Protein AF-0000000073194240 (afdb_homodimer)

Organism: Anisakis simplex (NCBI:txid6269)

Structure (mmCIF, N/CA/C/O backbone):
data_AF-0000000073194240-model_v1
#
loop_
_entity.id
_entity.type
_entity.pdbx_description
1 polymer 'ATP-dependent helicase C-terminal domain-containing protein'
#
loop_
_atom_site.group_PDB
_atom_site.id
_atom_site.type_symbol
_atom_site.label_atom_id
_atom_site.label_alt_id
_atom_site.label_comp_id
_atom_site.label_asym_id
_atom_site.label_entity_id
_atom_site.label_seq_id
_atom_site.pdbx_PDB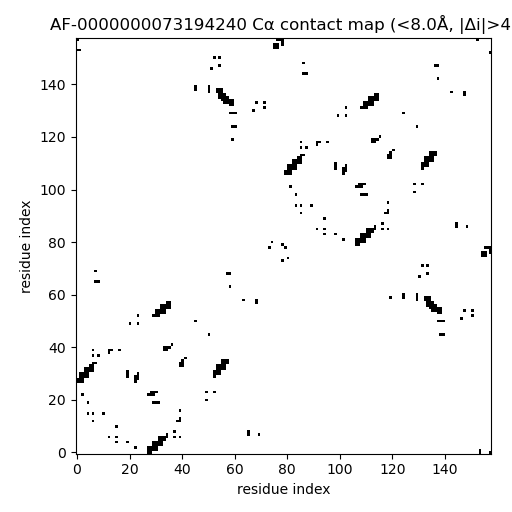_ins_code
_atom_site.Cartn_x
_atom_site.Cartn_y
_atom_site.Cartn_z
_atom_site.occupancy
_atom_site.B_iso_or_equiv
_atom_site.auth_seq_id
_atom_site.auth_comp_id
_atom_site.auth_asym_id
_atom_site.auth_atom_id
_atom_site.pdbx_PDB_model_num
ATOM 1 N N . MET A 1 1 ? -5.918 -17.125 7.461 1 78.81 1 MET A N 1
ATOM 2 C CA . MET A 1 1 ? -5.367 -15.789 7.219 1 78.81 1 MET A CA 1
ATOM 3 C C . MET A 1 1 ? -4.02 -15.883 6.512 1 78.81 1 MET A C 1
ATOM 5 O O . MET A 1 1 ? -3.176 -16.703 6.879 1 78.81 1 MET A O 1
ATOM 9 N N . LYS A 1 2 ? -3.84 -15.203 5.531 1 90.62 2 LYS A N 1
ATOM 10 C CA . LYS A 1 2 ? -2.6 -15.266 4.766 1 90.62 2 LYS A CA 1
ATOM 11 C C . LYS A 1 2 ? -1.44 -14.648 5.547 1 90.62 2 LYS A C 1
ATOM 13 O O . LYS A 1 2 ? -1.622 -13.672 6.266 1 90.62 2 LYS A O 1
ATOM 18 N N . THR A 1 3 ? -0.294 -15.297 5.406 1 93.38 3 THR A N 1
ATOM 19 C CA . THR A 1 3 ? 0.917 -14.703 5.961 1 93.38 3 THR A CA 1
ATOM 20 C C . THR A 1 3 ? 1.282 -13.422 5.219 1 93.38 3 THR A C 1
ATOM 22 O O . THR A 1 3 ? 1.256 -13.383 3.986 1 93.38 3 THR A O 1
ATOM 25 N N . LEU A 1 4 ? 1.637 -12.43 5.965 1 93.12 4 LEU A N 1
ATOM 26 C CA . LEU A 1 4 ? 1.978 -11.156 5.355 1 93.12 4 LEU A CA 1
ATOM 27 C C . LEU A 1 4 ? 3.48 -10.898 5.418 1 93.12 4 LEU A C 1
ATOM 29 O O . LEU A 1 4 ? 4.086 -11.008 6.488 1 93.12 4 LEU A O 1
ATOM 33 N N . PHE A 1 5 ? 4.047 -10.648 4.215 1 93.5 5 PHE A N 1
ATOM 34 C CA . PHE A 1 5 ? 5.438 -10.227 4.082 1 93.5 5 PHE A CA 1
ATOM 35 C C . PHE A 1 5 ? 5.523 -8.742 3.729 1 93.5 5 PHE A C 1
ATOM 37 O O . PHE A 1 5 ? 4.727 -8.242 2.93 1 93.5 5 PHE A O 1
ATOM 44 N N . PHE A 1 6 ? 6.598 -8.078 4.324 1 92.88 6 PHE A N 1
ATOM 45 C CA . PHE A 1 6 ? 6.789 -6.66 4.039 1 92.88 6 PHE A CA 1
ATOM 46 C C . PHE A 1 6 ? 8.219 -6.379 3.607 1 92.88 6 PHE A C 1
ATOM 48 O O . PHE A 1 6 ? 9.172 -6.773 4.289 1 92.88 6 PHE A O 1
ATOM 55 N N . GLU A 1 7 ? 8.297 -5.719 2.473 1 93.25 7 GLU A N 1
ATOM 56 C CA . GLU A 1 7 ? 9.617 -5.281 2.02 1 93.25 7 GLU A CA 1
ATOM 57 C C . GLU A 1 7 ? 10.156 -4.148 2.893 1 93.25 7 GLU A C 1
ATOM 59 O O . GLU A 1 7 ? 9.406 -3.238 3.264 1 93.25 7 GLU A O 1
ATOM 64 N N . SER A 1 8 ? 11.398 -4.219 3.266 1 88.31 8 SER A N 1
ATOM 65 C CA . SER A 1 8 ? 12.109 -3.178 4 1 88.31 8 SER A CA 1
ATOM 66 C C . SER A 1 8 ? 13.523 -2.98 3.453 1 88.31 8 SER A C 1
ATOM 68 O O . SER A 1 8 ? 14.078 -3.881 2.824 1 88.31 8 SER A O 1
ATOM 70 N N . LYS A 1 9 ? 14.031 -1.762 3.672 1 85.38 9 LYS A N 1
ATOM 71 C CA . LYS A 1 9 ?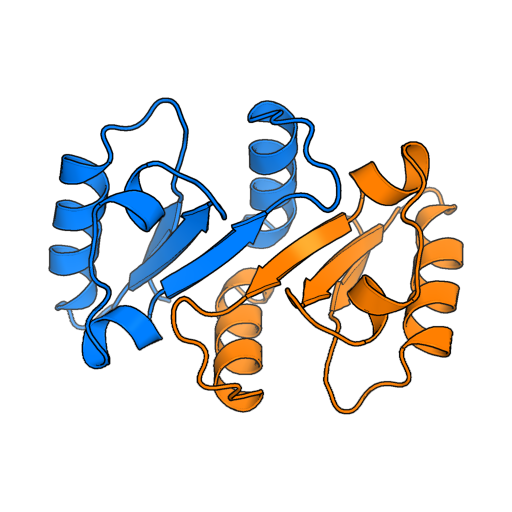 15.383 -1.45 3.207 1 85.38 9 LYS A CA 1
ATOM 72 C C . LYS A 1 9 ? 16.422 -2.309 3.922 1 85.38 9 LYS A C 1
ATOM 74 O O . LYS A 1 9 ? 17.516 -2.525 3.404 1 85.38 9 LYS A O 1
ATOM 79 N N . ARG A 1 10 ? 16.031 -2.82 5.039 1 85.94 10 ARG A N 1
ATOM 80 C CA . ARG A 1 10 ? 17 -3.541 5.879 1 85.94 10 ARG A CA 1
ATOM 81 C C . ARG A 1 10 ? 17.031 -5.02 5.512 1 85.94 10 ARG A C 1
ATOM 83 O O . ARG A 1 10 ? 18.047 -5.691 5.73 1 85.94 10 ARG A O 1
ATOM 90 N N . ALA A 1 11 ? 15.984 -5.531 4.941 1 87.38 11 ALA A N 1
ATOM 91 C CA . ALA A 1 11 ? 15.875 -6.961 4.652 1 87.38 11 ALA A CA 1
ATOM 92 C C . ALA A 1 11 ? 16.5 -7.293 3.293 1 87.38 11 ALA A C 1
ATOM 94 O O . ALA A 1 11 ? 16.469 -6.469 2.375 1 87.38 11 ALA A O 1
ATOM 95 N N . ASP A 1 12 ? 17.172 -8.477 3.191 1 93.75 12 ASP A N 1
ATOM 96 C CA . ASP A 1 12 ? 17.625 -9.016 1.909 1 93.75 12 ASP A CA 1
ATOM 97 C C . ASP A 1 12 ? 16.453 -9.32 0.994 1 93.75 12 ASP A C 1
ATOM 99 O O . ASP A 1 12 ? 15.617 -10.172 1.307 1 93.75 12 ASP A O 1
ATOM 103 N N . SER A 1 13 ? 16.453 -8.625 -0.123 1 93.75 13 SER A N 1
ATOM 104 C CA . SER A 1 13 ? 15.305 -8.719 -1.019 1 93.75 13 SER A CA 1
ATOM 105 C C . SER A 1 13 ? 15.164 -10.125 -1.597 1 93.75 13 SER A C 1
ATOM 107 O O . SER A 1 13 ? 14.055 -10.617 -1.784 1 93.75 13 SER A O 1
ATOM 109 N N . THR A 1 14 ? 16.344 -10.789 -1.853 1 93.88 14 THR A N 1
ATOM 110 C CA . THR A 1 14 ? 16.312 -12.133 -2.414 1 93.88 14 THR A CA 1
ATOM 111 C C . THR A 1 14 ? 15.742 -13.133 -1.407 1 93.88 14 THR A C 1
ATOM 113 O O . THR A 1 14 ? 14.891 -13.945 -1.752 1 93.88 14 THR A O 1
ATOM 116 N N . THR A 1 15 ? 16.156 -13.055 -0.22 1 95.88 15 THR A N 1
ATOM 117 C CA . THR A 1 15 ? 15.656 -13.93 0.835 1 95.88 15 THR A CA 1
ATOM 118 C C . THR A 1 15 ? 14.172 -13.688 1.091 1 95.88 15 THR A C 1
ATOM 120 O O . THR A 1 15 ? 13.398 -14.633 1.211 1 95.88 15 THR A O 1
ATOM 123 N N . LEU A 1 16 ? 13.781 -12.461 1.147 1 96 16 LEU A N 1
ATOM 124 C CA . LEU A 1 16 ? 12.375 -12.109 1.353 1 96 16 LEU A CA 1
ATOM 125 C C . LEU A 1 16 ? 11.5 -12.695 0.252 1 96 16 LEU A C 1
ATOM 127 O O . LEU A 1 16 ? 10.469 -13.305 0.536 1 96 16 LEU A O 1
ATOM 131 N N . TRP A 1 17 ? 11.945 -12.531 -0.968 1 95.56 17 TRP A N 1
ATOM 132 C CA . TRP A 1 17 ? 11.195 -13.039 -2.113 1 95.56 17 TRP A CA 1
ATOM 133 C C . TRP A 1 17 ? 11.055 -14.555 -2.047 1 95.56 17 TRP A C 1
ATOM 135 O O . TRP A 1 17 ? 9.953 -15.094 -2.189 1 95.56 17 TRP A O 1
ATOM 145 N N . ASN A 1 18 ? 12.148 -15.227 -1.722 1 96.19 18 ASN A N 1
ATOM 146 C CA . ASN A 1 18 ? 12.141 -16.688 -1.656 1 96.19 18 ASN A CA 1
ATOM 147 C C . ASN A 1 18 ? 11.219 -17.188 -0.548 1 96.19 18 ASN A C 1
ATOM 149 O O . ASN A 1 18 ? 10.477 -18.156 -0.744 1 96.19 18 ASN A O 1
ATOM 153 N N . ASP A 1 19 ? 11.266 -16.547 0.571 1 97.44 19 ASP A N 1
ATOM 154 C CA . ASP A 1 19 ? 10.398 -16.906 1.685 1 97.44 19 ASP A CA 1
ATOM 155 C C . ASP A 1 19 ? 8.93 -16.688 1.333 1 97.44 19 ASP A C 1
ATOM 157 O O . ASP A 1 19 ? 8.078 -17.516 1.653 1 97.44 19 ASP A O 1
ATOM 161 N N . PHE A 1 20 ? 8.672 -15.625 0.718 1 97 20 PHE A N 1
ATOM 162 C CA . PHE A 1 20 ? 7.316 -15.32 0.275 1 97 20 PHE A CA 1
ATOM 163 C C . PHE A 1 20 ? 6.82 -16.375 -0.707 1 97 20 PHE A C 1
ATOM 165 O O . PHE A 1 20 ? 5.723 -16.922 -0.542 1 97 20 PHE A O 1
ATOM 172 N N . VAL A 1 21 ? 7.602 -16.703 -1.744 1 96.69 21 VAL A N 1
ATOM 173 C CA . VAL A 1 21 ? 7.215 -17.656 -2.773 1 96.69 21 VAL A CA 1
ATOM 174 C C . VAL A 1 21 ? 6.898 -19 -2.133 1 96.69 21 VAL A C 1
ATOM 176 O O . VAL A 1 21 ? 5.875 -19.625 -2.445 1 96.69 21 VAL A O 1
ATOM 179 N N . ARG A 1 22 ? 7.746 -19.422 -1.24 1 97.62 22 ARG A N 1
ATOM 180 C CA . ARG A 1 22 ? 7.555 -20.688 -0.557 1 97.62 22 ARG A CA 1
ATOM 181 C C . ARG A 1 22 ? 6.258 -20.703 0.24 1 97.62 22 ARG A C 1
ATOM 183 O O . ARG A 1 22 ? 5.473 -21.641 0.154 1 97.62 22 ARG A O 1
ATOM 190 N N . LYS A 1 23 ? 6.027 -19.656 1.032 1 97.81 23 LYS A N 1
ATOM 191 C CA . LYS A 1 23 ? 4.832 -19.562 1.865 1 97.81 23 LYS A CA 1
ATOM 192 C C . LYS A 1 23 ? 3.572 -19.469 1.01 1 97.81 23 LYS A C 1
ATOM 194 O O . LYS A 1 23 ? 2.531 -20.031 1.358 1 97.81 23 LYS A O 1
ATOM 199 N N . ALA A 1 24 ? 3.654 -18.75 -0.111 1 96.31 24 ALA A N 1
ATOM 200 C CA . ALA A 1 24 ? 2.514 -18.547 -0.997 1 96.31 24 ALA A CA 1
ATOM 201 C C . ALA A 1 24 ? 2.031 -19.859 -1.596 1 96.31 24 ALA A C 1
ATOM 203 O O . ALA A 1 24 ? 0.887 -19.969 -2.043 1 96.31 24 ALA A O 1
ATOM 204 N N . GLN A 1 25 ? 2.885 -20.875 -1.581 1 96 25 GLN A N 1
ATOM 205 C CA . GLN A 1 25 ? 2.574 -22.172 -2.164 1 96 25 GLN A CA 1
ATOM 206 C C . GLN A 1 25 ? 1.938 -23.109 -1.132 1 96 25 GLN A C 1
ATOM 208 O O . GLN A 1 25 ? 1.512 -24.203 -1.464 1 96 25 GLN A O 1
ATOM 213 N N . THR A 1 26 ? 1.879 -22.719 0.055 1 97.25 26 THR A N 1
ATOM 214 C CA . THR A 1 26 ? 1.208 -23.5 1.091 1 97.25 26 THR A CA 1
ATOM 215 C C . THR A 1 26 ? -0.292 -23.219 1.091 1 97.25 26 THR A C 1
ATOM 217 O O . THR A 1 26 ? -0.744 -22.234 0.518 1 97.25 26 THR A O 1
ATOM 220 N N . PRO A 1 27 ? -1.105 -24.078 1.822 1 96.25 27 PRO A N 1
ATOM 221 C CA . PRO A 1 27 ? -2.553 -23.859 1.878 1 96.25 27 PRO A CA 1
ATOM 222 C C . PRO A 1 27 ? -2.924 -22.562 2.594 1 96.25 27 PRO A C 1
ATOM 224 O O . PRO A 1 27 ? -3.951 -21.953 2.283 1 96.25 27 PRO A O 1
ATOM 227 N N . GLN A 1 28 ? -2.117 -22.109 3.48 1 94.75 28 GLN A N 1
ATOM 228 C CA . GLN A 1 28 ? -2.387 -20.859 4.184 1 94.75 28 GLN A CA 1
ATOM 229 C C . GLN A 1 28 ? -2.256 -19.656 3.248 1 94.75 28 GLN A C 1
ATOM 231 O O . GLN A 1 28 ? -3 -18.688 3.369 1 94.75 28 GLN A O 1
ATOM 236 N N . GLY A 1 29 ? -1.313 -19.688 2.381 1 95.12 29 GLY A N 1
ATOM 237 C CA . GLY A 1 29 ? -1.058 -18.594 1.443 1 95.12 29 GLY A CA 1
ATOM 238 C C . GLY A 1 29 ? -0.298 -17.438 2.062 1 95.12 29 GLY A C 1
ATOM 239 O O . GLY A 1 29 ? 0.03 -17.469 3.25 1 95.12 29 GLY A O 1
ATOM 240 N N . ALA A 1 30 ? 0.115 -16.516 1.203 1 95.25 30 ALA A N 1
ATOM 241 C CA . ALA A 1 30 ? 0.854 -15.344 1.656 1 95.25 30 ALA A CA 1
ATOM 242 C C . ALA A 1 30 ? 0.579 -14.141 0.755 1 95.25 30 ALA A C 1
ATOM 244 O O . ALA A 1 30 ? 0.091 -14.297 -0.366 1 95.25 30 ALA A O 1
ATOM 245 N N . MET A 1 31 ? 0.812 -13.031 1.285 1 94.69 31 MET A N 1
ATOM 246 C CA . MET A 1 31 ? 0.809 -11.766 0.554 1 94.69 31 MET A CA 1
ATOM 247 C C . MET A 1 31 ? 2.104 -11 0.793 1 94.69 31 MET A C 1
ATOM 249 O O . MET A 1 31 ? 2.666 -11.047 1.889 1 94.69 31 MET A O 1
ATOM 253 N N . LEU A 1 32 ? 2.562 -10.336 -0.286 1 94.75 32 LEU A N 1
ATOM 254 C CA . LEU A 1 32 ? 3.77 -9.516 -0.197 1 94.75 32 LEU A CA 1
ATOM 255 C C . LEU A 1 32 ? 3.451 -8.047 -0.424 1 94.75 32 LEU A C 1
ATOM 257 O O . LEU A 1 32 ? 2.836 -7.688 -1.431 1 94.75 32 LEU A O 1
ATOM 261 N N . CYS A 1 33 ? 3.824 -7.223 0.525 1 94.69 33 CYS A N 1
ATOM 262 C CA . CYS A 1 33 ? 3.828 -5.777 0.343 1 94.69 33 CYS A CA 1
ATOM 263 C C . CYS A 1 33 ? 5.203 -5.289 -0.104 1 94.69 33 CYS A C 1
ATOM 265 O O . CYS A 1 33 ? 6.121 -5.176 0.709 1 94.69 33 CYS A O 1
ATOM 267 N N . ALA A 1 34 ? 5.246 -5.008 -1.427 1 93.75 34 ALA A N 1
ATOM 268 C CA . ALA A 1 34 ? 6.496 -4.512 -2.002 1 93.75 34 ALA A CA 1
ATOM 269 C C . ALA A 1 34 ? 6.496 -2.988 -2.076 1 93.75 34 ALA A C 1
ATOM 271 O O . ALA A 1 34 ? 5.449 -2.369 -2.279 1 93.75 34 ALA A O 1
ATOM 272 N N . VAL A 1 35 ? 7.703 -2.375 -1.955 1 92.56 35 VAL A N 1
ATOM 273 C CA . VAL A 1 35 ? 7.832 -0.922 -1.923 1 92.56 35 VAL A CA 1
ATOM 274 C C . VAL A 1 35 ? 7.965 -0.383 -3.346 1 92.56 35 VAL A C 1
ATOM 276 O O . VAL A 1 35 ? 8.75 -0.9 -4.141 1 92.56 35 VAL A O 1
ATOM 279 N N . VAL A 1 36 ? 7.137 0.634 -3.674 1 90.69 36 VAL A N 1
ATOM 280 C CA . VAL A 1 36 ? 7.281 1.314 -4.957 1 90.69 36 VAL A CA 1
ATOM 281 C C . VAL A 1 36 ? 8.703 1.851 -5.102 1 90.69 36 VAL A C 1
ATOM 283 O O . VAL A 1 36 ? 9.18 2.611 -4.254 1 90.69 36 VAL A O 1
ATOM 286 N N . GLY A 1 37 ? 9.383 1.36 -6.156 1 88.25 37 GLY A N 1
ATOM 287 C CA . GLY A 1 37 ? 10.758 1.785 -6.363 1 88.25 37 GLY A CA 1
ATOM 288 C C . GLY A 1 37 ? 11.75 1.039 -5.492 1 88.25 37 GLY A C 1
ATOM 289 O O . GLY A 1 37 ? 12.914 1.43 -5.395 1 88.25 37 GLY A O 1
ATOM 290 N N . GLY A 1 38 ? 11.336 0.058 -4.777 1 90.06 38 GLY A N 1
ATOM 291 C CA . GLY A 1 38 ? 12.203 -0.744 -3.932 1 90.06 38 GLY A CA 1
ATOM 292 C C . GLY A 1 38 ? 13.062 -1.72 -4.711 1 90.06 38 GLY A C 1
ATOM 293 O O . GLY A 1 38 ? 12.844 -1.927 -5.906 1 90.06 38 GLY A O 1
ATOM 294 N N . LYS A 1 39 ? 14.008 -2.293 -3.963 1 89.56 39 LYS A N 1
ATOM 295 C CA . LYS A 1 39 ? 14.953 -3.211 -4.594 1 89.56 39 LYS A CA 1
ATOM 296 C C . LYS A 1 39 ? 14.227 -4.402 -5.215 1 89.56 39 LYS A C 1
ATOM 298 O O . LYS A 1 39 ? 14.594 -4.859 -6.301 1 89.56 39 LYS A O 1
ATOM 303 N N . LEU A 1 40 ? 13.219 -4.918 -4.531 1 90.12 40 LEU A N 1
ATOM 304 C CA . LEU A 1 40 ? 12.477 -6.074 -5.023 1 90.12 40 LEU A CA 1
ATOM 305 C C . LEU A 1 40 ? 11.766 -5.75 -6.332 1 90.12 40 LEU A C 1
ATOM 307 O O . LEU A 1 40 ? 11.812 -6.535 -7.281 1 90.12 40 LEU A O 1
ATOM 311 N N . SER A 1 41 ? 11.195 -4.586 -6.355 1 85.69 41 SER A N 1
ATOM 312 C CA . SER A 1 41 ? 10.414 -4.195 -7.527 1 85.69 41 SER A CA 1
ATOM 313 C C . SER A 1 41 ? 11.312 -3.9 -8.719 1 85.69 41 SER A C 1
ATOM 315 O O . SER A 1 41 ? 10.867 -3.936 -9.867 1 85.69 41 SER A O 1
ATOM 317 N N . GLU A 1 42 ? 12.625 -3.643 -8.531 1 86.12 42 GLU A N 1
ATOM 318 C CA . GLU A 1 42 ? 13.555 -3.311 -9.602 1 86.12 42 GLU A CA 1
ATOM 319 C C . GLU A 1 42 ? 14.125 -4.57 -10.25 1 86.12 42 GLU A C 1
ATOM 321 O O . GLU A 1 42 ? 14.438 -4.578 -11.438 1 86.12 42 GLU A O 1
ATOM 326 N N . GLY A 1 43 ? 14.234 -5.574 -9.516 1 82.12 43 GLY A N 1
ATOM 327 C CA . GLY A 1 43 ? 14.977 -6.715 -10.023 1 82.12 43 GLY A CA 1
ATOM 328 C C . GLY A 1 43 ? 14.109 -7.945 -10.219 1 82.12 43 GLY A C 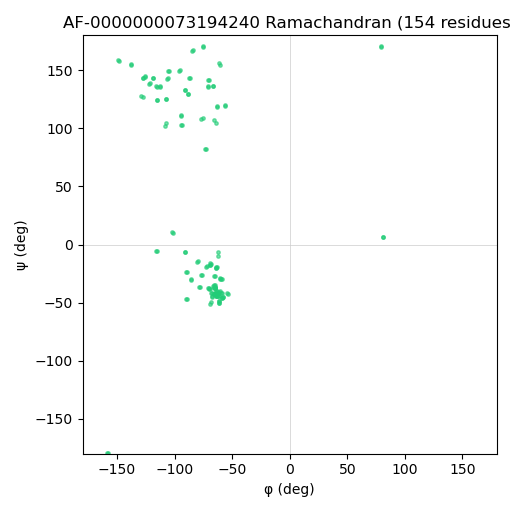1
ATOM 329 O O . GLY A 1 43 ? 14.578 -8.961 -10.742 1 82.12 43 GLY A O 1
ATOM 330 N N . ILE A 1 44 ? 12.906 -7.941 -9.844 1 86.06 44 ILE A N 1
ATOM 331 C CA . ILE A 1 44 ? 12.078 -9.141 -9.867 1 86.06 44 ILE A CA 1
ATOM 332 C C . ILE A 1 44 ? 10.914 -8.953 -10.844 1 86.06 44 ILE A C 1
ATOM 334 O O . ILE A 1 44 ? 10.344 -7.867 -10.93 1 86.06 44 ILE A O 1
ATOM 338 N N . ASN A 1 45 ? 10.695 -10.023 -11.617 1 85.5 45 ASN A N 1
ATOM 339 C CA . ASN A 1 45 ? 9.5 -10.102 -12.445 1 85.5 45 ASN A CA 1
ATOM 340 C C . ASN A 1 45 ? 8.375 -10.859 -11.734 1 85.5 45 ASN A C 1
ATOM 342 O O . ASN A 1 45 ? 8.461 -12.07 -11.547 1 85.5 45 ASN A O 1
ATOM 346 N N . PHE A 1 46 ? 7.395 -10.055 -11.414 1 88.31 46 PHE A N 1
ATOM 347 C CA . PHE A 1 46 ? 6.262 -10.703 -10.758 1 88.31 46 PHE A CA 1
ATOM 348 C C . PHE A 1 46 ? 5.426 -11.484 -11.773 1 88.31 46 PHE A C 1
ATOM 350 O O . PHE A 1 46 ? 4.867 -10.898 -12.703 1 88.31 46 PHE A O 1
ATOM 357 N N . SER A 1 47 ? 5.492 -12.781 -11.703 1 85.5 47 SER A N 1
ATOM 358 C CA . SER A 1 47 ? 4.625 -13.578 -12.57 1 85.5 47 SER A CA 1
ATOM 359 C C . SER A 1 47 ? 3.152 -13.297 -12.281 1 85.5 47 SER A C 1
ATOM 361 O O . SER A 1 47 ? 2.803 -12.836 -11.195 1 85.5 47 SER A O 1
ATOM 363 N N . ASP A 1 48 ? 2.33 -13.578 -13.312 1 84.88 48 ASP A N 1
ATOM 364 C CA . ASP A 1 48 ? 0.901 -13.312 -13.164 1 84.88 48 ASP A CA 1
ATOM 365 C C . ASP A 1 48 ? 0.34 -14 -11.922 1 84.88 48 ASP A C 1
ATOM 367 O O . ASP A 1 48 ? -0.374 -13.383 -11.133 1 84.88 48 ASP A O 1
ATOM 371 N N . GLU A 1 49 ? 0.729 -15.234 -11.656 1 87.56 49 GLU A N 1
ATOM 372 C CA . GLU A 1 49 ? 0.179 -15.992 -10.539 1 87.56 49 GLU A CA 1
ATOM 373 C C . GLU A 1 49 ? 0.634 -15.422 -9.203 1 87.56 49 GLU A C 1
ATOM 375 O O . GLU A 1 49 ? -0.187 -15.164 -8.32 1 87.56 49 GLU A O 1
ATOM 380 N N . LEU A 1 50 ? 1.942 -15.227 -9.062 1 90.25 50 LEU A N 1
ATOM 381 C CA . LEU A 1 50 ? 2.455 -14.711 -7.801 1 90.25 50 LEU A CA 1
ATOM 382 C C . LEU A 1 50 ? 2.186 -13.211 -7.68 1 90.25 50 LEU A C 1
ATOM 384 O O . LEU A 1 50 ? 2.021 -12.695 -6.574 1 90.25 50 LEU A O 1
ATOM 388 N N . GLY A 1 51 ? 2.076 -12.562 -8.844 1 91.12 51 GLY A N 1
ATOM 389 C CA . GLY A 1 51 ? 1.776 -11.141 -8.883 1 91.12 51 GLY A CA 1
ATOM 390 C C . GLY A 1 51 ? 0.444 -10.789 -8.242 1 91.12 51 GLY A C 1
ATOM 391 O O . GLY A 1 51 ? 0.277 -9.703 -7.695 1 91.12 51 GLY A O 1
ATOM 392 N N . ARG A 1 52 ? -0.393 -11.734 -8.32 1 90.44 52 ARG A N 1
ATOM 393 C CA . ARG A 1 52 ? -1.723 -11.516 -7.758 1 90.44 5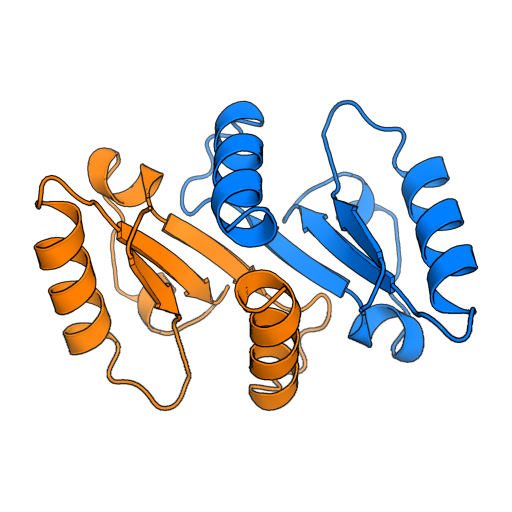2 ARG A CA 1
ATOM 394 C C . ARG A 1 52 ? -1.669 -11.438 -6.238 1 90.44 52 ARG A C 1
ATOM 396 O O . ARG A 1 52 ? -2.615 -10.977 -5.598 1 90.44 52 ARG A O 1
ATOM 403 N N . CYS A 1 53 ? -0.593 -11.914 -5.668 1 93.44 53 CYS A N 1
ATOM 404 C CA . CYS A 1 53 ? -0.442 -11.914 -4.219 1 93.44 53 CYS A CA 1
ATOM 405 C C . CYS A 1 53 ? 0.475 -10.789 -3.76 1 93.44 53 CYS A C 1
ATOM 407 O O . CYS A 1 53 ? 0.892 -10.758 -2.6 1 93.44 53 CYS A O 1
ATOM 409 N N . VAL A 1 54 ? 0.786 -9.875 -4.734 1 94.81 54 VAL A N 1
ATOM 410 C CA . VAL A 1 54 ? 1.684 -8.773 -4.422 1 94.81 54 VAL A CA 1
ATOM 411 C C . VAL A 1 54 ? 0.915 -7.453 -4.473 1 94.81 54 VAL A C 1
ATOM 413 O O . VAL A 1 54 ? 0.113 -7.23 -5.383 1 94.81 54 VAL A O 1
ATOM 416 N N . ILE A 1 55 ? 1.164 -6.59 -3.471 1 93.62 55 ILE A N 1
ATOM 417 C CA . ILE A 1 55 ? 0.688 -5.211 -3.488 1 93.62 55 ILE A CA 1
ATOM 418 C C . ILE A 1 55 ? 1.873 -4.258 -3.363 1 93.62 55 ILE A C 1
ATOM 420 O O . ILE A 1 55 ? 2.82 -4.527 -2.623 1 93.62 55 ILE A O 1
ATOM 424 N N . MET A 1 56 ? 1.784 -3.182 -4.176 1 93.62 56 MET A N 1
ATOM 425 C CA . MET A 1 56 ? 2.805 -2.139 -4.105 1 93.62 56 MET A CA 1
ATOM 426 C C . MET A 1 56 ? 2.404 -1.053 -3.113 1 93.62 56 MET A C 1
ATOM 428 O O . MET A 1 56 ? 1.268 -0.578 -3.129 1 93.62 56 MET A O 1
ATOM 432 N N . ILE A 1 57 ? 3.385 -0.69 -2.258 1 93.75 57 ILE A N 1
ATOM 433 C CA . ILE A 1 57 ? 3.131 0.38 -1.3 1 93.75 57 ILE A CA 1
ATOM 434 C C . ILE A 1 57 ? 4.207 1.455 -1.429 1 93.75 57 ILE A C 1
ATOM 436 O O . ILE A 1 57 ? 5.355 1.154 -1.763 1 93.75 57 ILE A O 1
ATOM 440 N N . GLY A 1 58 ? 3.799 2.682 -1.25 1 93.06 58 GLY A N 1
ATOM 441 C CA . GLY A 1 58 ? 4.727 3.801 -1.325 1 93.06 58 GLY A CA 1
ATOM 442 C C . GLY A 1 58 ? 4.227 5.039 -0.604 1 93.06 58 GLY A C 1
ATOM 443 O O . GLY A 1 58 ? 3.16 5.016 0.016 1 93.06 58 GLY A O 1
ATOM 444 N N . LEU A 1 59 ? 5.062 6.105 -0.66 1 92.88 59 LEU A N 1
ATOM 445 C CA . LEU A 1 59 ? 4.711 7.395 -0.069 1 92.88 59 LEU A CA 1
ATOM 446 C C . LEU A 1 59 ? 4.328 8.398 -1.147 1 92.88 59 LEU A C 1
ATOM 448 O O . LEU A 1 59 ? 4.758 8.281 -2.297 1 92.88 59 LEU A O 1
ATOM 452 N N . PRO A 1 60 ? 3.439 9.32 -0.805 1 91.19 60 PRO A N 1
ATOM 453 C CA . PRO A 1 60 ? 3.02 10.281 -1.824 1 91.19 60 PRO A CA 1
ATOM 454 C C . PRO A 1 60 ? 4.133 11.258 -2.211 1 91.19 60 PRO A C 1
ATOM 456 O O . PRO A 1 60 ? 4.047 11.914 -3.25 1 91.19 60 PRO A O 1
ATOM 459 N N . TYR A 1 61 ? 5.184 11.328 -1.372 1 86.81 61 TYR A N 1
ATOM 460 C CA . TYR A 1 61 ? 6.309 12.211 -1.656 1 86.81 61 TYR A CA 1
ATOM 461 C C . TYR A 1 61 ? 7.598 11.414 -1.819 1 86.81 61 TYR A C 1
ATOM 463 O O . TYR A 1 61 ? 7.777 10.375 -1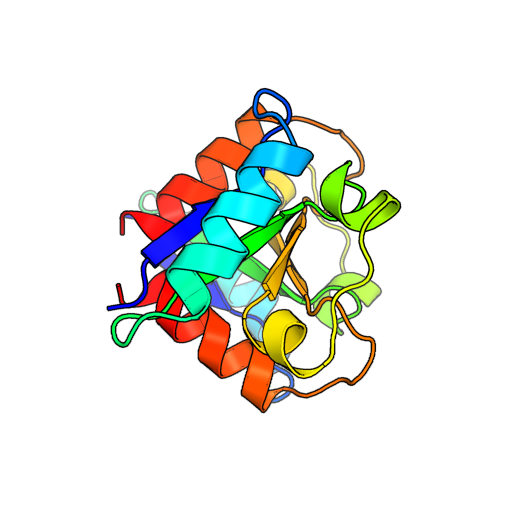.186 1 86.81 61 TYR A O 1
ATOM 471 N N . PRO A 1 62 ? 8.438 11.844 -2.727 1 78.31 62 PRO A N 1
ATOM 472 C CA . PRO A 1 62 ? 9.672 11.102 -3.012 1 78.31 62 PRO A CA 1
ATOM 473 C C . PRO A 1 62 ? 10.609 11.023 -1.809 1 78.31 62 PRO A C 1
ATOM 475 O O . PRO A 1 62 ? 11.57 10.258 -1.818 1 78.31 62 PRO A O 1
ATOM 478 N N . ASN A 1 63 ? 10.297 11.695 -0.769 1 73.94 63 ASN A N 1
ATOM 479 C CA . ASN A 1 63 ? 11.242 11.531 0.328 1 73.94 63 ASN A CA 1
ATOM 480 C C . ASN A 1 63 ? 11.234 10.109 0.875 1 73.94 63 ASN A C 1
ATOM 482 O O . ASN A 1 63 ? 10.18 9.602 1.277 1 73.94 63 ASN A O 1
ATOM 486 N N . LYS A 1 64 ? 12.305 9.445 0.542 1 67.88 64 LYS A N 1
ATOM 487 C CA . LYS A 1 64 ? 12.461 8.047 0.926 1 67.88 64 LYS A CA 1
ATOM 488 C C . LYS A 1 64 ? 12.766 7.918 2.416 1 67.88 64 LYS A C 1
ATOM 490 O O . LYS A 1 64 ? 13.875 8.227 2.857 1 67.88 64 LYS A O 1
ATOM 495 N N . ASN A 1 65 ? 11.648 7.977 3.123 1 77.12 65 ASN A N 1
ATOM 496 C CA . ASN A 1 65 ? 11.844 7.723 4.547 1 77.12 65 ASN A CA 1
ATOM 497 C C . ASN A 1 65 ? 11.281 6.367 4.953 1 77.12 65 ASN A C 1
ATOM 499 O O . ASN A 1 65 ? 10.07 6.223 5.16 1 77.12 65 ASN A O 1
ATOM 503 N N . SER A 1 66 ? 12.188 5.441 5.09 1 81.19 66 SER A N 1
ATOM 504 C CA . SER A 1 66 ? 11.82 4.07 5.422 1 81.19 66 SER A CA 1
ATOM 505 C C . SER A 1 66 ? 11.07 4.004 6.742 1 81.19 66 SER A C 1
ATOM 507 O O . SER A 1 66 ? 10.188 3.154 6.922 1 81.19 66 SER A O 1
ATOM 509 N N . VAL A 1 67 ? 11.328 4.867 7.594 1 85.25 67 VAL A N 1
ATOM 510 C CA . VAL A 1 67 ? 10.703 4.875 8.914 1 85.25 67 VAL A CA 1
ATOM 511 C C . VAL A 1 67 ? 9.219 5.199 8.773 1 85.25 67 VAL A C 1
ATOM 513 O O . VAL A 1 67 ? 8.367 4.531 9.375 1 85.25 67 VAL A O 1
ATOM 516 N N . GLU A 1 68 ? 8.961 6.133 7.938 1 88 68 GLU A N 1
ATOM 517 C CA . GLU A 1 68 ? 7.574 6.543 7.727 1 88 68 GLU A CA 1
ATOM 518 C C . GLU A 1 68 ? 6.754 5.422 7.094 1 88 68 GLU A C 1
ATOM 520 O O . GLU A 1 68 ? 5.633 5.145 7.527 1 88 68 GLU A O 1
ATOM 525 N N . LEU A 1 69 ? 7.375 4.828 6.168 1 89.5 69 LEU A N 1
ATOM 526 C CA . LEU A 1 69 ? 6.688 3.723 5.508 1 89.5 69 LEU A CA 1
ATOM 527 C C . LEU A 1 69 ? 6.422 2.586 6.492 1 89.5 69 LEU A C 1
ATOM 529 O O . LEU A 1 69 ? 5.32 2.031 6.523 1 89.5 69 LEU A O 1
ATOM 533 N N . ASN A 1 70 ? 7.41 2.277 7.273 1 86.56 70 ASN A N 1
ATOM 534 C CA . ASN A 1 70 ? 7.27 1.228 8.281 1 86.56 70 ASN A CA 1
ATOM 535 C C . ASN A 1 70 ? 6.148 1.542 9.266 1 86.56 70 ASN A C 1
ATOM 537 O O . ASN A 1 70 ? 5.359 0.663 9.617 1 86.56 70 ASN A O 1
ATOM 541 N N . GLU A 1 71 ? 6.062 2.734 9.664 1 84.69 71 GLU A N 1
ATOM 542 C CA . GLU A 1 71 ? 5.031 3.158 10.609 1 84.69 71 GLU A CA 1
ATOM 543 C C . GLU A 1 71 ? 3.641 3.041 10 1 84.69 71 GLU A C 1
ATOM 545 O O . GLU A 1 71 ? 2.699 2.604 10.664 1 84.69 71 GLU A O 1
ATOM 550 N N . LYS A 1 72 ? 3.529 3.322 8.805 1 86.31 72 LYS A N 1
ATOM 551 C CA . LYS A 1 72 ? 2.252 3.236 8.109 1 86.31 72 LYS A CA 1
ATOM 552 C C . LYS A 1 72 ? 1.823 1.785 7.918 1 86.31 72 LYS A C 1
ATOM 554 O O . LYS A 1 72 ? 0.649 1.451 8.086 1 86.31 72 LYS A O 1
ATOM 559 N N . MET A 1 73 ? 2.76 1.034 7.676 1 85.81 73 MET A N 1
ATOM 560 C CA . MET A 1 73 ? 2.488 -0.39 7.5 1 85.81 73 MET A CA 1
ATOM 561 C C . MET A 1 73 ? 1.978 -1.008 8.797 1 85.81 73 MET A C 1
ATOM 563 O O . MET A 1 73 ? 1.059 -1.828 8.781 1 85.81 73 MET A O 1
ATOM 567 N N . LYS A 1 74 ? 2.492 -0.595 9.875 1 82.31 74 LYS A N 1
ATOM 568 C CA . LYS A 1 74 ? 2.061 -1.094 11.18 1 82.31 74 LYS A CA 1
ATOM 569 C C . LYS A 1 74 ? 0.599 -0.746 11.445 1 82.31 74 LYS A C 1
ATOM 571 O O . LYS A 1 74 ? -0.161 -1.576 11.945 1 82.31 74 LYS A O 1
ATOM 576 N N . VAL A 1 75 ? 0.238 0.388 11.086 1 82.25 75 VAL A N 1
ATOM 577 C CA . VAL A 1 75 ? -1.131 0.846 11.297 1 82.25 75 VAL A CA 1
ATOM 578 C C . VAL A 1 75 ? -2.092 0.019 10.445 1 82.25 75 VAL A C 1
ATOM 580 O O . VAL A 1 75 ? -3.191 -0.318 10.891 1 82.25 75 VAL A O 1
ATOM 583 N N . ILE A 1 76 ? -1.637 -0.325 9.289 1 79.38 76 ILE A N 1
ATOM 584 C CA . ILE A 1 76 ? -2.486 -1.037 8.336 1 79.38 76 ILE A CA 1
ATOM 585 C C . ILE A 1 76 ? -2.574 -2.51 8.727 1 79.38 76 ILE A C 1
ATOM 587 O O . ILE A 1 76 ? -3.648 -3.113 8.664 1 79.38 76 ILE A O 1
ATOM 591 N N . VAL A 1 77 ? -1.517 -3.078 9.227 1 74.19 77 VAL A N 1
ATOM 592 C CA . VAL A 1 77 ? -1.437 -4.512 9.477 1 74.19 77 VAL A CA 1
ATOM 593 C C . VAL A 1 77 ? -1.928 -4.816 10.891 1 74.19 77 VAL A C 1
ATOM 595 O O . VAL A 1 77 ? -2.604 -5.824 11.117 1 74.19 77 VAL A O 1
ATOM 598 N N . LEU A 1 78 ? -1.505 -4.098 11.922 1 66.56 78 LEU A N 1
ATOM 599 C CA . LEU A 1 78 ? -1.763 -4.438 13.312 1 66.56 78 LEU A CA 1
ATOM 600 C C . LEU A 1 78 ? -3.166 -4.008 13.727 1 66.56 78 LEU A C 1
ATOM 602 O O . LEU A 1 78 ? -3.723 -4.531 14.695 1 66.56 78 LEU A O 1
ATOM 606 N N . ASN A 1 79 ? -3.748 -3.174 12.914 1 57.62 79 ASN A N 1
ATOM 607 C CA . ASN A 1 79 ? -5.051 -2.793 13.453 1 57.62 79 ASN A CA 1
ATOM 608 C C . ASN A 1 79 ? -6.191 -3.393 12.633 1 57.62 79 ASN A C 1
ATOM 610 O O . ASN A 1 79 ? -6.113 -3.455 11.406 1 57.62 79 ASN A O 1
ATOM 614 N N . MET B 1 1 ? -6.973 4.242 17.656 1 78.69 1 MET B N 1
ATOM 615 C CA . MET B 1 1 ? -6.727 3.695 16.328 1 78.69 1 MET B CA 1
ATOM 616 C C . MET B 1 1 ? -7.168 4.676 15.25 1 78.69 1 MET B C 1
ATOM 618 O O . MET B 1 1 ? -8.242 5.273 15.344 1 78.69 1 MET B O 1
ATOM 622 N N . LYS B 1 2 ? -6.395 4.93 14.352 1 90.62 2 LYS B N 1
ATOM 623 C CA . LYS B 1 2 ? -6.711 5.898 13.305 1 90.62 2 LYS B CA 1
ATOM 624 C C . LYS B 1 2 ? -7.789 5.359 12.367 1 90.62 2 LYS B C 1
ATOM 626 O O . LYS B 1 2 ? -7.832 4.16 12.086 1 90.62 2 LYS B O 1
ATOM 631 N N . THR B 1 3 ? -8.664 6.281 11.969 1 93.38 3 THR B N 1
ATOM 632 C CA . THR B 1 3 ? -9.625 5.922 10.938 1 93.38 3 THR B CA 1
ATOM 633 C C . THR B 1 3 ? -8.922 5.676 9.602 1 93.38 3 THR B C 1
ATOM 635 O O . THR B 1 3 ? -8.055 6.457 9.195 1 93.38 3 THR B O 1
ATOM 638 N N . LEU B 1 4 ? -9.328 4.637 8.953 1 93.12 4 LEU B N 1
ATOM 639 C CA . LEU B 1 4 ? -8.703 4.297 7.676 1 93.12 4 LEU B CA 1
ATOM 640 C C . LEU B 1 4 ? -9.641 4.59 6.512 1 93.12 4 LEU B C 1
ATOM 642 O O . LEU B 1 4 ? -10.797 4.16 6.52 1 93.12 4 LEU B O 1
ATOM 646 N N . PHE B 1 5 ? -9.133 5.402 5.559 1 93.56 5 PHE B N 1
ATOM 647 C CA . PHE B 1 5 ? -9.812 5.676 4.301 1 93.56 5 PHE B CA 1
ATOM 648 C C . PHE B 1 5 ? -9.125 4.957 3.146 1 93.56 5 PHE B C 1
ATOM 650 O O . PHE B 1 5 ? -7.895 4.891 3.092 1 93.56 5 PHE B O 1
ATOM 657 N N . PHE B 1 6 ? -10 4.449 2.176 1 93 6 PHE B N 1
ATOM 658 C CA . PHE B 1 6 ? -9.453 3.76 1.013 1 93 6 PHE B CA 1
ATOM 659 C C . PHE B 1 6 ? -10.008 4.352 -0.278 1 93 6 PHE B C 1
ATOM 661 O O . PHE B 1 6 ? -11.219 4.48 -0.436 1 93 6 PHE B O 1
ATOM 668 N N . GLU B 1 7 ? -9.062 4.695 -1.121 1 93.31 7 GLU B N 1
ATOM 669 C CA . GLU B 1 7 ? -9.477 5.145 -2.447 1 93.31 7 GLU B CA 1
ATOM 670 C C . GLU B 1 7 ? -10.016 3.984 -3.279 1 93.31 7 GLU B C 1
ATOM 672 O O . GLU B 1 7 ? -9.461 2.885 -3.256 1 93.31 7 GLU B O 1
ATOM 677 N N . SER B 1 8 ? -11.109 4.195 -3.961 1 88.5 8 SER B N 1
ATOM 678 C CA . SER B 1 8 ? -11.703 3.248 -4.898 1 88.5 8 SER B CA 1
ATOM 679 C C . SER B 1 8 ? -12.195 3.951 -6.156 1 88.5 8 SER B C 1
ATOM 681 O O . SER B 1 8 ? -12.453 5.16 -6.141 1 88.5 8 SER B O 1
ATOM 683 N N . LYS B 1 9 ? -12.266 3.174 -7.246 1 85.38 9 LYS B N 1
ATOM 684 C CA . LYS B 1 9 ? -12.734 3.73 -8.508 1 85.38 9 LYS B CA 1
ATOM 685 C C . LYS B 1 9 ? -14.195 4.172 -8.406 1 85.38 9 LYS B C 1
ATOM 687 O O . LYS B 1 9 ? -14.641 5.043 -9.156 1 85.38 9 LYS B O 1
ATOM 692 N N . ARG B 1 10 ? -14.875 3.645 -7.445 1 85.69 10 ARG B N 1
ATOM 693 C CA . ARG B 1 10 ? -16.312 3.887 -7.34 1 85.69 10 ARG B CA 1
ATOM 694 C C . ARG B 1 10 ? -16.594 5.129 -6.504 1 85.69 10 ARG B C 1
ATOM 696 O O . ARG B 1 10 ? -17.625 5.777 -6.676 1 85.69 10 ARG B O 1
ATOM 703 N N . ALA B 1 11 ? -15.695 5.504 -5.648 1 87.56 11 ALA B N 1
ATOM 704 C CA . ALA B 1 11 ? -15.922 6.609 -4.719 1 87.56 11 ALA B CA 1
ATOM 705 C C . ALA B 1 11 ? -15.523 7.941 -5.352 1 87.56 11 ALA B C 1
ATOM 707 O O . ALA B 1 11 ? -14.609 8 -6.176 1 87.56 11 ALA B O 1
ATOM 708 N N . ASP B 1 12 ? -16.297 9.031 -5.047 1 93.75 12 ASP B N 1
ATOM 709 C CA . ASP B 1 12 ? -15.922 10.391 -5.41 1 93.75 12 ASP B CA 1
ATOM 710 C C . ASP B 1 12 ? -14.633 10.812 -4.707 1 93.75 12 ASP B C 1
ATOM 712 O O . ASP B 1 12 ? -14.594 10.898 -3.479 1 93.75 12 ASP B O 1
ATOM 716 N N . SER B 1 13 ? -13.641 11.109 -5.535 1 93.56 13 SER B N 1
ATOM 717 C CA . SER B 1 13 ? -12.312 11.383 -4.992 1 93.56 13 SER B CA 1
ATOM 718 C C . SER B 1 13 ? -12.312 12.656 -4.156 1 93.56 13 SER B C 1
ATOM 720 O O . SER B 1 13 ? -11.633 12.734 -3.133 1 93.56 13 SER B O 1
ATOM 722 N N . THR B 1 14 ? -13.141 13.664 -4.582 1 93.69 14 THR B N 1
ATOM 723 C CA . THR B 1 14 ? -13.211 14.922 -3.857 1 93.69 14 THR B CA 1
ATOM 724 C C . THR B 1 14 ? -13.852 14.727 -2.486 1 93.69 14 THR B C 1
ATOM 726 O O . THR B 1 14 ? -13.336 15.219 -1.479 1 93.69 14 THR B O 1
ATOM 729 N N . THR B 1 15 ? -14.898 14.031 -2.438 1 95.81 15 THR B N 1
ATOM 730 C CA . THR B 1 15 ? -15.586 13.75 -1.18 1 95.81 15 THR B CA 1
ATOM 731 C C . THR B 1 15 ? -14.695 12.922 -0.255 1 95.81 15 THR B C 1
ATOM 733 O O . THR B 1 15 ? -14.594 13.211 0.938 1 95.81 15 THR B O 1
ATOM 736 N N . LEU B 1 16 ? -14.062 11.93 -0.781 1 96 16 LEU B N 1
ATOM 737 C CA . LEU B 1 16 ? -13.164 11.086 -0.003 1 96 16 LEU B CA 1
ATOM 738 C C . LEU B 1 16 ? -12.039 11.914 0.618 1 96 16 LEU B C 1
ATOM 740 O O . LEU B 1 16 ? -11.758 11.789 1.812 1 96 16 LEU B O 1
ATOM 744 N N . TRP B 1 17 ? -11.453 12.766 -0.183 1 95.44 17 TRP B N 1
ATOM 745 C CA . TRP B 1 17 ? -10.359 13.617 0.284 1 95.44 17 TRP B CA 1
ATOM 746 C C . TRP B 1 17 ? -10.828 14.539 1.402 1 95.44 17 TRP B C 1
ATOM 748 O O . TRP B 1 17 ? -10.188 14.625 2.453 1 95.44 17 TRP B O 1
ATOM 758 N N . ASN B 1 18 ? -11.992 15.141 1.218 1 96.12 18 ASN B N 1
ATOM 759 C CA . ASN B 1 18 ? -12.531 16.062 2.209 1 96.12 18 ASN B CA 1
ATOM 760 C C . ASN B 1 18 ? -12.844 15.359 3.523 1 96.12 18 ASN B C 1
ATOM 762 O O . ASN B 1 18 ? -12.555 15.883 4.602 1 96.12 18 ASN B O 1
ATOM 766 N N . ASP B 1 19 ? -13.414 14.195 3.426 1 97.44 19 ASP B N 1
ATOM 767 C CA . ASP B 1 19 ? -13.719 13.414 4.617 1 97.44 19 ASP B CA 1
ATOM 768 C C . ASP B 1 19 ? -12.445 13.008 5.352 1 97.44 19 ASP B C 1
ATOM 770 O O . ASP B 1 19 ? -12.383 13.07 6.582 1 97.44 19 ASP B O 1
ATOM 774 N N . PHE B 1 20 ? -11.5 12.625 4.605 1 96.81 20 PHE B N 1
ATOM 775 C CA . PHE B 1 20 ? -10.211 12.266 5.176 1 96.81 20 PHE B CA 1
ATOM 776 C C . PHE B 1 20 ? -9.578 13.453 5.891 1 96.81 20 PHE B C 1
ATOM 778 O O . PHE B 1 20 ? -9.148 13.336 7.039 1 96.81 20 PHE B O 1
ATOM 785 N N . VAL B 1 21 ? -9.508 14.602 5.23 1 96.56 21 VAL B N 1
ATOM 786 C CA . VAL B 1 21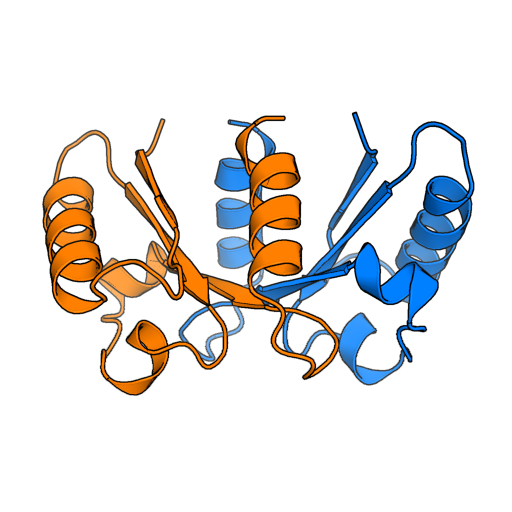 ? -8.883 15.797 5.789 1 96.56 21 VAL B CA 1
ATOM 787 C C . VAL B 1 21 ? -9.562 16.172 7.105 1 96.56 21 VAL B C 1
ATOM 789 O O . VAL B 1 21 ? -8.891 16.453 8.102 1 96.56 21 VAL B O 1
ATOM 792 N N . ARG B 1 22 ? -10.859 16.141 7.113 1 97.56 22 ARG B N 1
ATOM 793 C CA . ARG B 1 22 ? -11.625 16.469 8.305 1 97.56 22 ARG B CA 1
ATOM 794 C C . ARG B 1 22 ? -11.312 15.508 9.445 1 97.56 22 ARG B C 1
ATOM 796 O O . ARG B 1 22 ? -11.055 15.938 10.578 1 97.56 22 ARG B O 1
ATOM 803 N N . LYS B 1 23 ? -11.344 14.211 9.164 1 97.75 23 LYS B N 1
ATOM 804 C CA . LYS B 1 23 ? -11.086 13.195 10.18 1 97.75 23 LYS B CA 1
ATOM 805 C C . LYS B 1 23 ? -9.648 13.273 10.688 1 97.75 23 LYS B C 1
ATOM 807 O O . LYS B 1 23 ? -9.391 13.07 11.875 1 97.75 23 LYS B O 1
ATOM 812 N N . ALA B 1 24 ? -8.703 13.578 9.789 1 96.12 24 ALA B N 1
ATOM 813 C CA . ALA B 1 24 ? -7.289 13.648 10.133 1 96.12 24 ALA B CA 1
ATOM 814 C C . ALA B 1 24 ? -7.016 14.766 11.133 1 96.12 24 ALA B C 1
ATOM 816 O O . ALA B 1 24 ? -6 14.75 11.828 1 96.12 24 ALA B O 1
ATOM 817 N N . GLN B 1 25 ? -7.93 15.703 11.234 1 95.88 25 GLN B N 1
ATOM 818 C CA . GLN B 1 25 ? -7.773 16.859 12.109 1 95.88 25 GLN B CA 1
ATOM 819 C C . GLN B 1 25 ? -8.367 16.578 13.492 1 95.88 25 GLN B C 1
ATOM 821 O O . GLN B 1 25 ? -8.25 17.406 14.398 1 95.88 25 GLN B O 1
ATOM 826 N N . THR B 1 26 ? -8.992 15.5 13.672 1 97.25 26 THR B N 1
ATOM 827 C CA . THR B 1 26 ? -9.523 15.109 14.977 1 97.25 26 THR B CA 1
ATOM 828 C C . THR B 1 26 ? -8.445 14.422 15.805 1 97.25 26 THR B C 1
ATOM 830 O O . THR B 1 26 ? -7.426 13.984 15.273 1 97.25 26 THR B O 1
ATOM 833 N N . PRO B 1 27 ? -8.703 14.242 17.156 1 96.25 27 PRO B N 1
ATOM 834 C CA . PRO B 1 27 ? -7.719 13.57 18.016 1 96.25 27 PRO B CA 1
ATOM 835 C C . PRO B 1 27 ? -7.512 12.102 17.641 1 96.25 27 PRO B C 1
ATOM 837 O O . PRO B 1 27 ? -6.422 11.562 17.828 1 96.25 27 PRO B O 1
ATOM 840 N N . GLN B 1 28 ? -8.492 11.477 17.062 1 94.69 28 GLN B N 1
ATOM 841 C CA . GLN B 1 28 ? -8.359 10.086 16.641 1 94.69 28 GLN B CA 1
ATOM 842 C C . GLN B 1 28 ? -7.406 9.953 15.461 1 94.69 28 GLN B C 1
ATOM 844 O O . GLN B 1 28 ? -6.664 8.969 15.359 1 94.69 28 GLN B O 1
ATOM 849 N N . GLY B 1 29 ? -7.441 10.852 14.562 1 94.94 29 GLY B N 1
ATOM 850 C CA . GLY B 1 29 ? -6.609 10.836 13.375 1 94.94 29 GLY B CA 1
ATOM 851 C C . GLY B 1 29 ? -7.133 9.906 12.297 1 94.94 29 GLY B C 1
ATOM 852 O O . GLY B 1 29 ? -8.156 9.25 12.477 1 94.94 29 GLY B O 1
ATOM 853 N N . ALA B 1 30 ? -6.516 10.016 11.133 1 95 30 ALA B N 1
ATOM 854 C CA . ALA B 1 30 ? -6.906 9.18 10 1 95 30 ALA B CA 1
ATOM 855 C C . ALA B 1 30 ? -5.707 8.883 9.102 1 95 30 ALA B C 1
ATOM 857 O O . ALA B 1 30 ? -4.684 9.562 9.172 1 95 30 ALA B O 1
ATOM 858 N N . MET B 1 31 ? -5.836 7.859 8.383 1 94.56 31 MET B N 1
ATOM 859 C CA . MET B 1 31 ? -4.91 7.5 7.312 1 94.56 31 MET B CA 1
ATOM 860 C C . MET B 1 31 ? -5.66 7.258 6.004 1 94.56 31 MET B C 1
ATOM 862 O O . MET B 1 31 ? -6.781 6.754 6.008 1 94.56 31 MET B O 1
ATOM 866 N N . LEU B 1 32 ? -5.004 7.688 4.91 1 94.69 32 LEU B N 1
ATOM 867 C CA . LEU B 1 32 ? -5.578 7.492 3.586 1 94.69 32 LEU B CA 1
ATOM 868 C C . LEU B 1 32 ? -4.715 6.551 2.75 1 94.69 32 LEU B C 1
ATOM 870 O O . LEU B 1 32 ? -3.512 6.773 2.605 1 94.69 32 LEU B O 1
ATOM 874 N N . CYS B 1 33 ? -5.328 5.508 2.26 1 94.69 33 CYS B N 1
ATOM 875 C CA . CYS B 1 33 ? -4.715 4.664 1.237 1 94.69 33 CYS B CA 1
ATOM 876 C C . CYS B 1 33 ? -5.148 5.098 -0.158 1 94.69 33 CYS B C 1
ATOM 878 O O . CYS B 1 33 ? -6.258 4.789 -0.594 1 94.69 33 CYS B O 1
ATOM 880 N N . ALA B 1 34 ? -4.191 5.809 -0.799 1 93.75 34 ALA B N 1
ATOM 881 C CA . ALA B 1 34 ? -4.453 6.281 -2.156 1 93.75 34 ALA B CA 1
ATOM 882 C C . ALA B 1 34 ? -3.889 5.312 -3.191 1 93.75 34 ALA B C 1
ATOM 884 O O . ALA B 1 34 ? -2.863 4.668 -2.955 1 93.75 34 ALA B O 1
ATOM 885 N N . VAL B 1 35 ? -4.539 5.238 -4.379 1 92.69 35 VAL B N 1
ATOM 886 C CA . VAL B 1 35 ? -4.152 4.293 -5.422 1 92.69 35 VAL B CA 1
ATOM 887 C C . VAL B 1 35 ? -3.09 4.922 -6.32 1 92.69 35 VAL B C 1
ATOM 889 O O . VAL B 1 35 ? -3.238 6.062 -6.766 1 92.69 35 VAL B O 1
ATOM 892 N N . VAL B 1 36 ? -1.983 4.176 -6.535 1 90.75 36 VAL B N 1
ATOM 893 C CA . VAL B 1 36 ? -0.975 4.621 -7.492 1 90.75 36 VAL B CA 1
ATOM 894 C C . VAL B 1 36 ? -1.62 4.844 -8.859 1 90.75 36 VAL B C 1
ATOM 896 O O . VAL B 1 36 ? -2.234 3.934 -9.422 1 90.75 36 VAL B O 1
ATOM 899 N N . GLY B 1 37 ? -1.521 6.105 -9.328 1 88.25 37 GLY B N 1
ATOM 900 C CA . GLY B 1 37 ? -2.133 6.43 -10.609 1 88.25 37 GLY B CA 1
ATOM 901 C C . GLY B 1 37 ? -3.625 6.684 -10.508 1 88.25 37 GLY B C 1
ATOM 902 O O . GLY B 1 37 ? -4.316 6.754 -11.523 1 88.25 37 GLY B O 1
ATOM 903 N N . GLY B 1 38 ? -4.172 6.723 -9.344 1 90 38 GLY B N 1
ATOM 904 C CA . GLY B 1 38 ? -5.586 6.988 -9.133 1 90 38 GLY B CA 1
ATOM 905 C C . GLY B 1 38 ? -5.953 8.445 -9.32 1 90 38 GLY B C 1
ATOM 906 O O . GLY B 1 38 ? -5.074 9.305 -9.43 1 90 38 GLY B O 1
ATOM 907 N N . LYS B 1 39 ? -7.262 8.656 -9.312 1 89.38 39 LYS B N 1
ATOM 908 C CA . LYS B 1 39 ? -7.773 10.008 -9.539 1 89.38 39 LYS B CA 1
ATOM 909 C C . LYS B 1 39 ? -7.285 10.969 -8.461 1 89.38 39 LYS B C 1
ATOM 911 O O . LYS B 1 39 ? -6.953 12.117 -8.75 1 89.38 39 LYS B O 1
ATOM 916 N N . LEU B 1 40 ? -7.262 10.516 -7.219 1 89.94 40 LEU B N 1
ATOM 917 C CA . LEU B 1 40 ? -6.836 11.359 -6.109 1 89.94 40 LEU B CA 1
ATOM 918 C C . LEU B 1 40 ? -5.379 11.781 -6.273 1 89.94 40 LEU B C 1
ATOM 920 O O . LEU B 1 40 ? -5.039 12.945 -6.078 1 89.94 40 LEU B O 1
ATOM 924 N N . SER B 1 41 ? -4.582 10.836 -6.699 1 85.56 41 SER B N 1
ATOM 925 C CA . SER B 1 41 ? -3.148 11.086 -6.812 1 85.56 41 SER B CA 1
ATOM 926 C C . SER B 1 41 ? -2.84 12 -8 1 85.56 41 SER B C 1
ATOM 928 O O . SER B 1 41 ? -1.781 12.625 -8.047 1 85.56 41 SER B O 1
ATOM 930 N N . GLU B 1 42 ? -3.738 12.164 -9 1 85.81 42 GLU B N 1
ATOM 931 C CA . GLU B 1 42 ? -3.521 12.969 -10.195 1 85.81 42 GLU B CA 1
ATOM 932 C C . GLU B 1 42 ? -3.873 14.438 -9.938 1 85.81 42 GLU B C 1
ATOM 934 O O . GLU B 1 42 ? -3.271 15.336 -10.531 1 85.81 42 GLU B O 1
ATOM 939 N N . GLY B 1 43 ? -4.762 14.656 -9.094 1 81.19 43 GLY B N 1
ATOM 940 C CA . GLY B 1 43 ? -5.277 16.016 -8.992 1 81.19 43 GLY B CA 1
ATOM 941 C C . GLY B 1 43 ? -5 16.656 -7.645 1 81.19 43 GLY B C 1
ATOM 942 O O . GLY B 1 43 ? -5.281 17.844 -7.445 1 81.19 43 GLY B O 1
ATOM 943 N N . ILE B 1 44 ? -4.48 15.977 -6.734 1 85.75 44 ILE B N 1
ATOM 944 C CA . ILE B 1 44 ? -4.348 16.484 -5.375 1 85.75 44 ILE B CA 1
ATOM 945 C C . ILE B 1 44 ? -2.869 16.641 -5.02 1 85.75 44 ILE B C 1
ATOM 947 O O . ILE B 1 44 ? -2.049 15.797 -5.395 1 85.75 44 ILE B O 1
ATOM 951 N N . ASN B 1 45 ? -2.604 17.781 -4.402 1 85.06 45 ASN B N 1
ATOM 952 C CA . ASN B 1 45 ? -1.294 17.984 -3.793 1 85.06 45 ASN B CA 1
ATOM 953 C C . ASN B 1 45 ? -1.294 17.609 -2.316 1 85.06 45 ASN B C 1
ATOM 955 O O . ASN B 1 45 ? -1.93 18.266 -1.498 1 85.06 45 ASN B O 1
ATOM 959 N N . PHE B 1 46 ? -0.566 16.547 -2.104 1 88 46 PHE B N 1
ATOM 960 C CA . PHE B 1 46 ? -0.479 16.141 -0.709 1 88 46 PHE B CA 1
ATOM 961 C C . PHE B 1 46 ? 0.48 17.031 0.065 1 88 46 PHE B C 1
ATOM 963 O O . PHE B 1 46 ? 1.664 17.109 -0.267 1 88 46 PHE B O 1
ATOM 970 N N . SER B 1 47 ? -0.069 17.875 0.917 1 85 47 SER B N 1
ATOM 971 C CA . SER B 1 47 ? 0.802 18.672 1.774 1 85 47 SER B CA 1
ATOM 972 C C . SER B 1 47 ? 1.658 17.781 2.672 1 85 47 SER B C 1
ATOM 974 O O . SER B 1 47 ? 1.272 16.656 2.99 1 85 47 SER B O 1
ATOM 976 N N . ASP B 1 48 ? 2.803 18.359 3.066 1 84.69 48 ASP B N 1
ATOM 977 C CA . ASP B 1 48 ? 3.727 17.578 3.893 1 84.69 48 ASP B CA 1
ATOM 978 C C . ASP B 1 48 ? 3.023 17.016 5.125 1 84.69 48 ASP B C 1
ATOM 980 O O . ASP B 1 48 ? 3.162 15.836 5.441 1 84.69 48 ASP B O 1
ATOM 984 N N . GLU B 1 49 ? 2.188 17.859 5.766 1 87.38 49 GLU B N 1
ATOM 985 C CA . GLU B 1 49 ? 1.532 17.422 6.996 1 87.38 49 GLU B CA 1
ATOM 986 C C . GLU B 1 49 ? 0.516 16.328 6.727 1 87.38 49 GLU B C 1
ATOM 988 O O . GLU B 1 49 ? 0.52 15.289 7.402 1 87.38 49 GLU B O 1
ATOM 993 N N . LEU B 1 50 ? -0.348 16.547 5.758 1 90.19 50 LEU B N 1
ATOM 994 C CA . LEU B 1 50 ? -1.364 15.547 5.457 1 90.19 50 LEU B CA 1
ATOM 995 C C . LEU 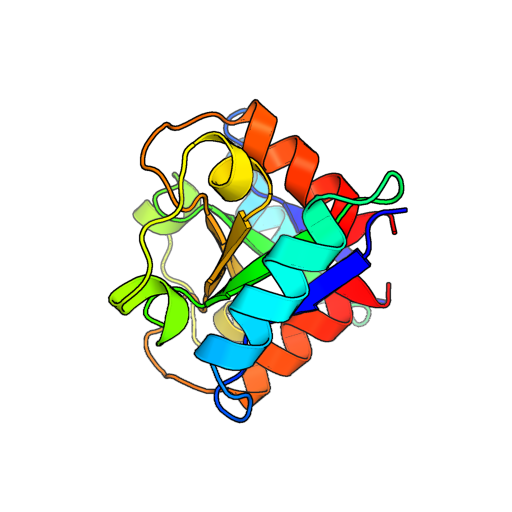B 1 50 ? -0.767 14.391 4.668 1 90.19 50 LEU B C 1
ATOM 997 O O . LEU B 1 50 ? -1.231 13.25 4.781 1 90.19 50 LEU B O 1
ATOM 1001 N N . GLY B 1 51 ? 0.322 14.688 3.938 1 90.75 51 GLY B N 1
ATOM 1002 C CA . GLY B 1 51 ? 1.026 13.672 3.176 1 90.75 51 GLY B CA 1
ATOM 1003 C C . GLY B 1 51 ? 1.584 12.555 4.043 1 90.75 51 GLY B C 1
ATOM 1004 O O . GLY B 1 51 ? 1.679 11.406 3.605 1 90.75 51 GLY B O 1
ATOM 1005 N N . ARG B 1 52 ? 1.877 12.953 5.203 1 90.19 52 ARG B N 1
ATOM 1006 C CA . ARG B 1 52 ? 2.445 11.977 6.129 1 90.19 52 ARG B CA 1
ATOM 1007 C C . ARG B 1 52 ? 1.406 10.938 6.535 1 90.19 52 ARG B C 1
ATOM 1009 O O . ARG B 1 52 ? 1.754 9.875 7.059 1 90.19 52 ARG B O 1
ATOM 1016 N N . CYS B 1 53 ? 0.152 11.258 6.324 1 93.06 53 CYS B N 1
ATOM 1017 C CA . CYS B 1 53 ? -0.932 10.352 6.695 1 93.06 53 CYS B CA 1
ATOM 1018 C C . CYS B 1 53 ? -1.458 9.602 5.48 1 93.06 53 CYS B C 1
ATOM 1020 O O . CYS B 1 53 ? -2.498 8.945 5.555 1 93.06 53 CYS B O 1
ATOM 1022 N N . VAL B 1 54 ? -0.7 9.75 4.359 1 94.56 54 VAL B N 1
ATOM 1023 C CA . VAL B 1 54 ? -1.123 9.109 3.119 1 94.56 54 VAL B CA 1
ATOM 1024 C C . VAL B 1 54 ? -0.131 8.008 2.746 1 94.56 54 VAL B C 1
ATOM 1026 O O . VAL B 1 54 ? 1.084 8.195 2.84 1 94.56 54 VAL B O 1
ATOM 1029 N N . ILE B 1 55 ? -0.68 6.844 2.346 1 93.44 55 ILE B N 1
ATOM 1030 C CA . ILE B 1 55 ? 0.114 5.777 1.741 1 93.44 55 ILE B CA 1
ATOM 1031 C C . ILE B 1 55 ? -0.427 5.457 0.35 1 93.44 55 ILE B C 1
ATOM 1033 O O . ILE B 1 55 ? -1.642 5.469 0.132 1 93.44 55 ILE B O 1
ATOM 1037 N N . MET B 1 56 ? 0.547 5.25 -0.566 1 93.56 56 MET B N 1
ATOM 1038 C CA . MET B 1 56 ? 0.179 4.852 -1.922 1 93.56 56 MET B CA 1
ATOM 1039 C C . MET B 1 56 ? 0.143 3.332 -2.053 1 93.56 56 MET B C 1
ATOM 1041 O O . MET B 1 56 ? 1.067 2.646 -1.614 1 93.56 56 MET B O 1
ATOM 1045 N N . ILE B 1 57 ? -0.956 2.842 -2.672 1 93.75 57 ILE B N 1
ATOM 1046 C CA . ILE B 1 57 ? -1.065 1.405 -2.91 1 93.75 57 ILE B CA 1
ATOM 1047 C C . ILE B 1 57 ? -1.324 1.146 -4.391 1 93.75 57 ILE B C 1
ATOM 1049 O O . ILE B 1 57 ? -1.954 1.96 -5.07 1 93.75 57 ILE B O 1
ATOM 1053 N N . GLY B 1 58 ? -0.769 0.081 -4.871 1 93.12 58 GLY B N 1
ATOM 1054 C CA . GLY B 1 58 ? -0.949 -0.297 -6.262 1 93.12 58 GLY B CA 1
ATOM 1055 C C . GLY B 1 58 ? -0.697 -1.771 -6.52 1 93.12 58 GLY B C 1
ATOM 1056 O O . GLY B 1 58 ? -0.421 -2.529 -5.586 1 93.12 58 GLY B O 1
ATOM 1057 N N . LEU B 1 59 ? -0.844 -2.156 -7.816 1 93.12 59 LEU B N 1
ATOM 1058 C CA . LEU B 1 59 ? -0.582 -3.525 -8.25 1 93.12 59 LEU B CA 1
ATOM 1059 C C . LEU B 1 59 ? 0.735 -3.609 -9.016 1 93.12 59 LEU B C 1
ATOM 1061 O O . LEU B 1 59 ? 1.189 -2.617 -9.586 1 93.12 59 LEU B O 1
ATOM 1065 N N . PRO B 1 60 ? 1.395 -4.762 -8.906 1 91.31 60 PRO B N 1
ATOM 1066 C CA . PRO B 1 60 ? 2.684 -4.867 -9.594 1 91.31 60 PRO B CA 1
ATOM 1067 C C . PRO B 1 60 ? 2.545 -4.867 -11.109 1 91.31 60 PRO B C 1
ATOM 1069 O O . PRO B 1 60 ? 3.525 -4.641 -11.82 1 91.31 60 PRO B O 1
ATOM 1072 N N . TYR B 1 61 ? 1.308 -5.117 -11.594 1 87.19 61 TYR B N 1
ATOM 1073 C CA . TYR B 1 61 ? 1.065 -5.125 -13.031 1 87.19 61 TYR B CA 1
ATOM 1074 C C . TYR B 1 61 ? 0.056 -4.051 -13.422 1 87.19 61 TYR B C 1
ATOM 1076 O O . TYR B 1 61 ? -0.838 -3.719 -12.633 1 87.19 61 TYR B O 1
ATOM 1084 N N . PRO B 1 62 ? 0.274 -3.451 -14.562 1 78.56 62 PRO B N 1
ATOM 1085 C CA . PRO B 1 62 ? -0.605 -2.359 -14.984 1 78.56 62 PRO B CA 1
ATOM 1086 C C . PRO B 1 62 ? -2.053 -2.807 -15.18 1 78.56 62 PRO B C 1
ATOM 1088 O O . PRO B 1 62 ? -2.951 -1.971 -15.289 1 78.56 62 PRO B O 1
ATOM 1091 N N . ASN B 1 63 ? -2.285 -4.086 -15.148 1 73.94 63 ASN B N 1
ATOM 1092 C CA . ASN B 1 63 ? -3.697 -4.41 -15.32 1 73.94 63 ASN B CA 1
ATOM 1093 C C . ASN B 1 63 ? -4.539 -3.857 -14.172 1 73.94 63 ASN B C 1
ATOM 1095 O O . ASN B 1 63 ? -4.305 -4.184 -13.008 1 73.94 63 ASN B O 1
ATOM 1099 N N . LYS B 1 64 ? -5.215 -2.797 -14.523 1 67.75 64 LYS B N 1
ATOM 1100 C CA . LYS B 1 64 ? -6.043 -2.068 -13.562 1 67.75 64 LYS B CA 1
ATOM 1101 C C . LYS B 1 64 ? -7.309 -2.848 -13.227 1 67.75 64 LYS B C 1
ATOM 1103 O O . LYS B 1 64 ? -8.242 -2.914 -14.031 1 67.75 64 LYS B O 1
ATOM 1108 N N . ASN B 1 65 ? -7.047 -3.764 -12.297 1 77.31 65 ASN B N 1
ATOM 1109 C CA . ASN B 1 65 ? -8.234 -4.465 -11.82 1 77.31 65 ASN B CA 1
ATOM 1110 C C . ASN B 1 65 ? -8.609 -4.035 -10.406 1 77.31 65 ASN B C 1
ATOM 1112 O O . ASN B 1 65 ? -7.969 -4.449 -9.438 1 77.31 65 ASN B O 1
ATOM 1116 N N . SER B 1 66 ? -9.633 -3.232 -10.352 1 81.81 66 SER B N 1
ATOM 1117 C CA . SER B 1 66 ? -10.094 -2.676 -9.086 1 81.81 66 SER B CA 1
ATOM 1118 C C . SER B 1 66 ? -10.492 -3.779 -8.109 1 81.81 66 SER B C 1
ATOM 1120 O O . SER B 1 66 ? -10.336 -3.629 -6.895 1 81.81 66 SER B O 1
ATOM 1122 N N . VAL B 1 67 ? -10.922 -4.824 -8.594 1 85.94 67 VAL B N 1
ATOM 1123 C CA . VAL B 1 67 ? -11.375 -5.934 -7.758 1 85.94 67 VAL B CA 1
ATOM 1124 C C . VAL B 1 67 ? -10.18 -6.539 -7.02 1 85.94 67 VAL B C 1
ATOM 1126 O O . VAL B 1 67 ? -10.25 -6.785 -5.812 1 85.94 67 VAL B O 1
ATOM 1129 N N . GLU B 1 68 ? -9.125 -6.66 -7.734 1 88.75 68 GLU B N 1
ATOM 1130 C CA . GLU B 1 68 ? -7.926 -7.242 -7.141 1 88.75 68 GLU B CA 1
ATOM 1131 C C . GLU B 1 68 ? -7.363 -6.344 -6.043 1 88.75 68 GLU B C 1
ATOM 1133 O O . GLU B 1 68 ? -7.008 -6.82 -4.965 1 88.75 68 GLU B O 1
ATOM 1138 N N . LEU B 1 69 ? -7.367 -5.113 -6.363 1 90.12 69 LEU B N 1
ATOM 1139 C CA . LEU B 1 69 ? -6.875 -4.164 -5.371 1 90.12 69 LEU B CA 1
ATOM 1140 C C . LEU B 1 69 ? -7.754 -4.176 -4.125 1 90.12 69 LEU B C 1
ATOM 1142 O O . LEU B 1 69 ? -7.246 -4.199 -3 1 90.12 69 LEU B O 1
ATOM 1146 N N . ASN B 1 70 ? -9.039 -4.188 -4.324 1 87.62 70 ASN B N 1
ATOM 1147 C CA . ASN B 1 70 ? -9.984 -4.227 -3.215 1 87.62 70 ASN B CA 1
ATOM 1148 C C . ASN B 1 70 ? -9.781 -5.469 -2.352 1 87.62 70 ASN B C 1
ATOM 1150 O O . ASN B 1 70 ? -9.805 -5.387 -1.122 1 87.62 70 ASN B O 1
ATOM 1154 N N . GLU B 1 71 ? -9.562 -6.543 -2.961 1 85.94 71 GLU B N 1
ATOM 1155 C CA . GLU B 1 71 ? -9.352 -7.797 -2.246 1 85.94 71 GLU B CA 1
ATOM 1156 C C . GLU B 1 71 ? -8.07 -7.754 -1.414 1 85.94 71 GLU B C 1
ATOM 1158 O O . GLU B 1 71 ? -8.047 -8.227 -0.276 1 85.94 71 GLU B O 1
ATOM 1163 N N . LYS B 1 72 ? -7.117 -7.168 -1.907 1 86.94 72 LYS B N 1
ATOM 1164 C CA . LYS B 1 72 ? -5.844 -7.047 -1.203 1 86.94 72 LYS B CA 1
ATOM 1165 C C . LYS B 1 72 ? -5.961 -6.098 -0.015 1 86.94 72 LYS B C 1
ATOM 1167 O O . LYS B 1 72 ? -5.422 -6.371 1.06 1 86.94 72 LYS B O 1
ATOM 1172 N N . MET B 1 73 ? -6.691 -5.121 -0.237 1 86.62 73 MET B N 1
ATOM 1173 C CA . MET B 1 73 ? -6.914 -4.156 0.835 1 86.62 73 MET B CA 1
ATOM 1174 C C . MET B 1 73 ? -7.66 -4.797 2 1 86.62 73 MET B C 1
ATOM 1176 O O . MET B 1 73 ? -7.34 -4.547 3.162 1 86.62 73 MET B O 1
ATOM 1180 N N . LYS B 1 74 ? -8.555 -5.656 1.732 1 83.25 74 LYS B N 1
ATOM 1181 C CA . LYS B 1 74 ? -9.312 -6.355 2.766 1 83.25 74 LYS B CA 1
ATOM 1182 C C . LYS B 1 74 ? -8.406 -7.234 3.617 1 83.25 74 LYS B C 1
ATOM 1184 O O . LYS B 1 74 ? -8.531 -7.27 4.844 1 83.25 74 LYS B O 1
ATOM 1189 N N . VAL B 1 75 ? -7.516 -7.84 2.994 1 82.94 75 VAL B N 1
ATOM 1190 C CA . VAL B 1 75 ? -6.594 -8.734 3.689 1 82.94 75 VAL B CA 1
ATOM 1191 C C . VAL B 1 75 ? -5.695 -7.922 4.625 1 82.94 75 VAL B C 1
ATOM 1193 O O . VAL B 1 75 ? -5.395 -8.359 5.734 1 82.94 75 VAL B O 1
ATOM 1196 N N . ILE B 1 76 ? -5.363 -6.762 4.184 1 79.62 76 ILE B N 1
ATOM 1197 C CA . ILE B 1 76 ? -4.438 -5.922 4.934 1 79.62 76 ILE B CA 1
ATOM 1198 C C . ILE B 1 76 ? -5.172 -5.254 6.094 1 79.62 76 ILE B C 1
ATOM 1200 O O . ILE B 1 76 ? -4.637 -5.152 7.199 1 79.62 76 ILE B O 1
ATOM 1204 N N . VAL B 1 77 ? -6.406 -4.879 5.914 1 75.19 77 VAL B N 1
ATOM 1205 C CA . VAL B 1 77 ? -7.152 -4.09 6.891 1 75.19 77 VAL B CA 1
ATOM 1206 C C . VAL B 1 77 ? -7.863 -5.02 7.871 1 75.19 77 VAL B C 1
ATOM 1208 O O . VAL B 1 77 ? -7.926 -4.734 9.07 1 75.19 77 VAL B O 1
ATOM 1211 N N . LEU B 1 78 ? -8.555 -6.066 7.441 1 68.38 78 LEU B N 1
ATOM 1212 C CA . LEU B 1 78 ? -9.422 -6.891 8.281 1 68.38 78 LEU B CA 1
ATOM 1213 C C . LEU B 1 78 ? -8.602 -7.891 9.094 1 68.38 78 LEU B C 1
ATOM 1215 O O . LEU B 1 78 ? -9.062 -8.391 10.117 1 68.38 78 LEU B O 1
ATOM 1219 N N . ASN B 1 79 ? -7.352 -8.031 8.695 1 58 79 ASN B N 1
ATOM 1220 C CA . ASN B 1 79 ? -6.691 -9.055 9.492 1 58 79 ASN B CA 1
ATOM 1221 C C . ASN B 1 79 ? -5.594 -8.469 10.367 1 58 79 ASN B C 1
ATOM 1223 O O . ASN B 1 79 ? -4.875 -7.555 9.945 1 58 79 ASN B O 1
#

Sequence (158 aa):
MKTLFFESKRADSTTLWNDFVRKAQTPQGAMLCAVVGGKLSEGINFSDELGRCVIMIGLPYPNKNSVELNEKMKVIVLNMKTLFFESKRADSTTLWNDFVRKAQTPQGAMLCAVVGGKLSEGINFSDELGRCVIMIGLPYPNKNSVELNEKMKVIVLN

Foldseek 3Di:
DAAEAEDAPVDDLVVSVVVQVVSCPDPRHHAYEAEDVDPNVVPDDQDPVNVVRYDYDYDPDPPPDRVVRVVVVCVVPVD/DAAEAEDAPVDDLVVSVVVQVVSCPDPRHHAYEAEDVDPNVVPDDQDPVNVVRYDYDYDPDPPPDRVVRVVVVCVVPVD

Nearest PDB structures (foldseek):
  7k3z-assembly1_F  TM=3.690E-01  e=8.258E-01  Plasmodium falciparum 3D7
  3hpg-assembly3_B-2  TM=3.575E-01  e=3.381E+00  Visna/maedi virus EV1 KV1772
  3hpg-assembly2_F  TM=3.559E-01  e=3.381E+00  Visna/maedi virus EV1 KV1772
  3a1w-assembly1_A  TM=3.914E-01  e=8.091E+00  Thermotoga maritima
  1zrq-assembly1_A  TM=3.753E-01  e=9.896E+00  Escherichia coli

Radius of gyration: 15.26 Å; Cα contacts (8 Å, |Δi|>4): 229; chains: 2; bounding box: 34×42×33 Å

Secondary structure (DSSP, 8-state):
--EEEE--SSS-HHHHHHHHHHHHTSSS-EEEEEETT-HHHHH----HHHHTTEEEEE-SSS---HHHHHHHHHHHHH-/--EEEE--SSS-HHHHHHHHHHHHTSSS-EEEEEETT-HHHHH----HHHHTTEEEEE-SSS---HHHHHHHHHHHHH-

Solvent-accessible surface area (backbone atoms only — not comparable to full-atom values): 9094 Å² total; per-residue (Å²): 120,58,45,80,43,74,64,52,94,85,53,60,54,69,60,52,50,52,53,46,57,58,42,41,70,42,94,63,27,37,35,37,40,39,38,65,88,27,73,53,63,73,74,52,82,71,46,77,78,63,29,71,36,35,36,27,34,39,60,80,52,87,73,87,48,68,65,59,54,53,53,52,48,46,57,40,44,77,73,122,58,44,79,44,76,64,51,94,85,54,59,53,69,59,52,51,52,53,46,56,57,42,42,71,41,95,62,26,37,36,37,40,38,40,65,90,28,74,54,65,72,74,52,80,72,46,74,77,62,28,72,36,35,36,28,34,38,60,82,49,85,74,85,46,68,64,59,54,52,54,52,48,46,58,39,46,79,71

pLDDT: mean 89.0, std 7.48, range [57.62, 97.81]

InterPro domains:
  IPR006555 ATP-dependent helicas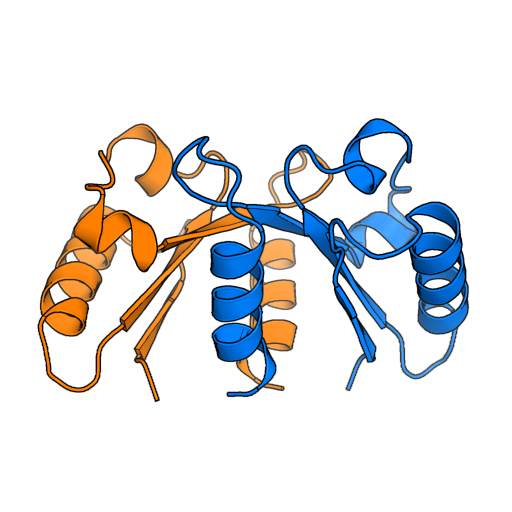e, C-terminal [PF13307] (3-75)
  IPR006555 ATP-dependent helicase, C-terminal [SM00491] (2-79)
  IPR027417 P-loop containing nucleoside triphosphate hydrolase [G3DSA:3.40.50.300] (1-77)
  IPR045028 Helicase superfamily 1/2, DinG/Rad3-like [PTHR11472] (2-76)